Protein AF-A0A1R3WL05-F1 (afdb_monomer)

Organism: NCBI:txid287098

Radius of gyration: 16.61 Å; Cα contacts (8 Å, |Δi|>4): 50; chains: 1; bounding box: 43×27×44 Å

Mean predicted aligned error: 6.43 Å

Nearest PDB structures (foldseek):
  2hr5-assembly1_A  TM=8.664E-01  e=5.247E+00  Pyrococcus furiosus
  4i1a-assembly3_A  TM=8.134E-01  e=6.660E+00  Bacillus subtilis subsp. subtilis str. 168

Structure (mmCIF, N/CA/C/O backbone):
data_AF-A0A1R3WL05-F1
#
_entry.id   AF-A0A1R3WL05-F1
#
loop_
_atom_site.group_PDB
_atom_site.id
_atom_site.type_symbol
_atom_site.label_atom_id
_atom_site.label_alt_id
_atom_site.label_comp_id
_atom_site.label_asym_id
_atom_site.label_entity_id
_atom_site.label_seq_id
_atom_site.pdbx_PDB_ins_code
_atom_site.Cartn_x
_atom_site.Cartn_y
_atom_site.Cartn_z
_atom_site.occupancy
_atom_site.B_iso_or_equiv
_atom_site.auth_seq_id
_atom_site.auth_comp_id
_atom_site.auth_asym_id
_atom_site.auth_atom_id
_atom_site.pdbx_PDB_model_num
ATOM 1 N N . MET A 1 1 ? -24.435 13.887 23.838 1.00 43.25 1 MET A N 1
ATOM 2 C CA . MET A 1 1 ? -23.318 14.685 23.290 1.00 43.25 1 MET A CA 1
ATOM 3 C C . MET A 1 1 ? -22.631 13.848 22.218 1.00 43.25 1 MET A C 1
ATOM 5 O O . MET A 1 1 ? -22.099 12.800 22.546 1.00 43.25 1 MET A O 1
ATOM 9 N N . ARG A 1 2 ? -22.755 14.225 20.938 1.00 59.16 2 ARG A N 1
ATOM 10 C CA . ARG A 1 2 ? -21.998 13.638 19.817 1.00 59.16 2 ARG A CA 1
ATOM 11 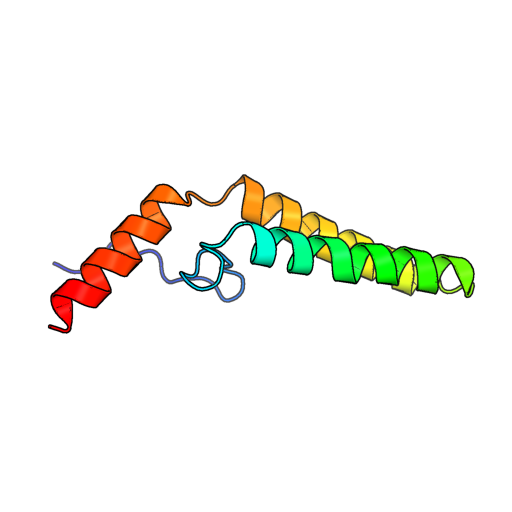C C . ARG A 1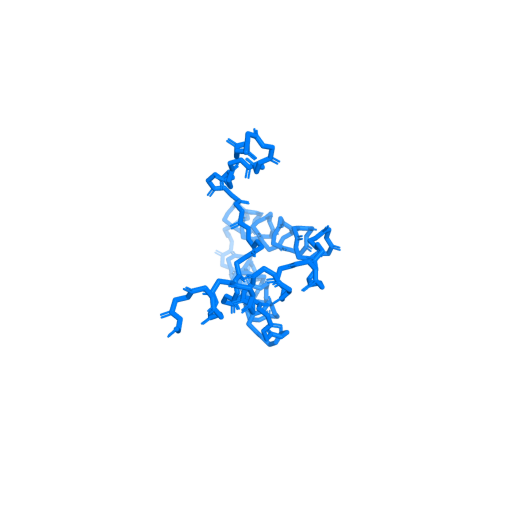 2 ? -20.970 14.690 19.397 1.00 59.16 2 ARG A C 1
ATOM 13 O O . ARG A 1 2 ? -21.367 15.647 18.743 1.00 59.16 2 ARG A O 1
ATOM 20 N N . SER A 1 3 ? -19.711 14.566 19.803 1.00 61.28 3 SER A N 1
ATOM 21 C CA . SER A 1 3 ? -18.669 15.531 19.402 1.00 61.28 3 SER A CA 1
ATOM 22 C C . SER A 1 3 ? -17.287 14.931 19.145 1.00 61.28 3 SER A C 1
ATOM 24 O O . SER A 1 3 ? -16.457 15.627 18.575 1.00 61.28 3 SER A O 1
ATOM 26 N N . ASP A 1 4 ? -17.056 13.651 19.452 1.00 58.44 4 ASP A N 1
ATOM 27 C CA . ASP A 1 4 ? -15.690 13.101 19.438 1.00 58.44 4 ASP A CA 1
ATOM 28 C C . ASP A 1 4 ? -15.520 11.978 18.403 1.00 58.44 4 ASP A C 1
ATOM 30 O O . ASP A 1 4 ? -14.599 11.175 18.492 1.00 58.44 4 ASP A O 1
ATOM 34 N N . GLN A 1 5 ? -16.418 11.891 17.417 1.00 64.31 5 GLN A N 1
ATOM 35 C CA . GLN A 1 5 ? -16.215 10.998 16.277 1.00 64.31 5 GLN A CA 1
ATOM 36 C C . GLN A 1 5 ? -15.206 11.672 15.338 1.00 64.31 5 GLN A C 1
ATOM 38 O O . GLN A 1 5 ? -15.544 12.716 14.764 1.00 64.31 5 GLN A O 1
ATOM 43 N N . PRO A 1 6 ? -13.973 11.149 15.187 1.00 60.97 6 PRO A N 1
ATOM 44 C CA . PRO A 1 6 ? -13.051 11.677 14.196 1.00 60.97 6 PRO A CA 1
ATOM 45 C C . PRO A 1 6 ? -13.734 11.576 12.832 1.00 60.97 6 PRO A C 1
ATOM 47 O O . PRO A 1 6 ? -14.169 10.507 12.413 1.00 60.97 6 PRO A O 1
ATOM 50 N N . LYS A 1 7 ? -13.898 12.718 12.157 1.00 65.25 7 LYS A N 1
ATOM 51 C CA . LYS A 1 7 ? -14.479 12.752 10.815 1.00 65.25 7 LYS A CA 1
ATOM 52 C C . LYS A 1 7 ? -13.606 11.856 9.926 1.00 65.25 7 LYS A C 1
ATOM 54 O O . LYS A 1 7 ? -12.408 12.144 9.841 1.00 65.25 7 LYS A O 1
ATOM 59 N N . PRO A 1 8 ? -14.155 10.811 9.277 1.00 64.94 8 PRO A N 1
ATOM 60 C CA . PRO A 1 8 ? -13.356 9.967 8.405 1.00 64.94 8 PRO A CA 1
ATOM 61 C C . PRO A 1 8 ? -12.742 10.857 7.326 1.00 64.94 8 PRO A C 1
ATOM 63 O O . PRO A 1 8 ? -13.432 11.629 6.650 1.00 64.94 8 PRO A O 1
ATOM 66 N N . GLY A 1 9 ? -11.413 10.833 7.251 1.00 71.31 9 GLY A N 1
ATOM 67 C CA . GLY A 1 9 ? -10.677 11.578 6.242 1.00 71.31 9 GLY A CA 1
ATOM 68 C C . GLY A 1 9 ? -10.941 10.993 4.856 1.00 71.31 9 GLY A C 1
ATOM 69 O O . GLY A 1 9 ? -11.284 9.824 4.720 1.00 71.31 9 GLY A O 1
ATOM 70 N N . PHE A 1 10 ? -10.711 11.777 3.803 1.00 68.56 10 PHE A N 1
ATOM 71 C CA . PHE A 1 10 ? -10.873 11.324 2.410 1.00 68.56 10 PHE A CA 1
ATOM 72 C C . PHE A 1 10 ? -10.028 10.084 2.034 1.00 68.56 10 PHE A C 1
ATOM 74 O O . PHE A 1 10 ? -10.292 9.452 1.017 1.00 68.56 10 PHE A O 1
ATOM 81 N N . PHE A 1 11 ? -9.035 9.724 2.852 1.00 71.56 11 PHE A N 1
ATOM 82 C CA . PHE A 1 11 ? -8.158 8.560 2.684 1.00 71.56 11 PHE A CA 1
ATOM 83 C C . PHE A 1 11 ? -8.315 7.538 3.820 1.00 71.56 11 PHE A C 1
ATOM 85 O O . PHE A 1 11 ? -7.332 6.936 4.270 1.00 71.56 11 PHE A O 1
ATOM 92 N N . ASP A 1 12 ? -9.536 7.387 4.328 1.00 78.62 12 ASP A N 1
ATOM 93 C CA . ASP A 1 12 ? -9.864 6.355 5.301 1.00 78.62 12 ASP A CA 1
ATOM 94 C C . ASP A 1 12 ? -10.199 5.029 4.602 1.00 78.62 12 ASP A C 1
ATOM 96 O O . ASP A 1 12 ? -11.163 4.918 3.845 1.00 78.62 12 ASP A O 1
ATOM 100 N N . LEU A 1 13 ? -9.361 4.020 4.844 1.00 79.75 13 LEU A N 1
ATOM 101 C CA . LEU A 1 13 ? -9.545 2.653 4.352 1.00 79.75 13 LEU 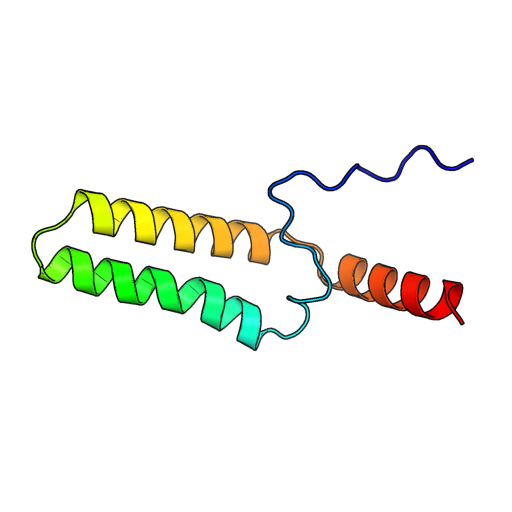A CA 1
ATOM 102 C C . LEU A 1 13 ? -10.138 1.730 5.429 1.00 79.75 13 LEU A C 1
ATOM 104 O O . LEU A 1 13 ? -10.349 0.546 5.166 1.00 79.75 13 LEU A O 1
ATOM 108 N N . GLY A 1 14 ? -10.438 2.251 6.624 1.00 81.75 14 GLY A N 1
ATOM 109 C CA . GLY A 1 14 ? -11.089 1.546 7.728 1.00 81.75 14 GLY A CA 1
ATOM 110 C C . GLY A 1 14 ? -12.590 1.353 7.523 1.00 81.75 14 GLY A C 1
ATOM 111 O O . GLY A 1 14 ? -13.368 1.512 8.452 1.00 81.75 14 GLY A O 1
ATOM 112 N N . VAL A 1 15 ? -13.022 1.025 6.306 1.00 87.06 15 VAL A N 1
ATOM 113 C CA . VA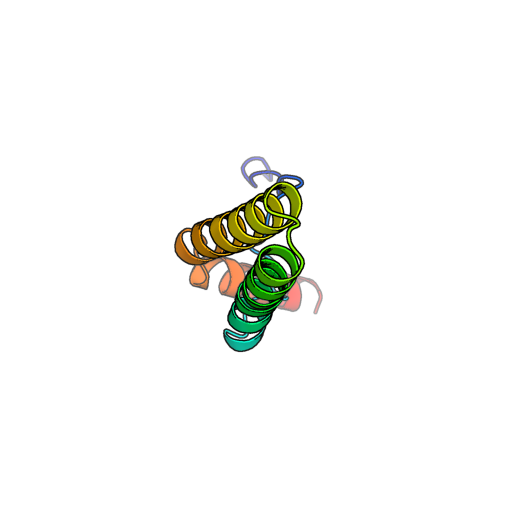L A 1 15 ? -14.438 0.798 6.001 1.00 87.06 15 VAL A CA 1
ATOM 114 C C . VAL A 1 15 ? -14.807 -0.686 6.130 1.00 87.06 15 VAL A C 1
ATOM 116 O O . VAL A 1 15 ? -13.975 -1.554 5.831 1.00 87.06 15 VAL A O 1
ATOM 119 N N . PRO A 1 16 ? -16.073 -1.019 6.461 1.00 86.44 16 PRO A N 1
ATOM 120 C CA . PRO A 1 16 ? -16.530 -2.407 6.609 1.00 86.44 16 PRO A CA 1
ATOM 121 C C . PRO A 1 16 ? -16.310 -3.267 5.354 1.00 86.44 16 PRO A C 1
ATOM 123 O O . PRO A 1 16 ? -16.198 -4.491 5.430 1.00 86.44 16 PRO A O 1
ATOM 126 N N . PHE A 1 17 ? -16.183 -2.631 4.183 1.00 87.19 17 PHE A N 1
ATOM 127 C CA . PHE A 1 17 ? -15.842 -3.298 2.930 1.00 87.19 17 PHE A CA 1
ATOM 128 C C . PHE A 1 17 ? -14.526 -4.087 3.011 1.00 87.19 17 PHE A C 1
ATOM 130 O O . PHE A 1 17 ? -14.448 -5.158 2.412 1.00 87.19 17 PHE A O 1
ATOM 137 N N . PHE A 1 18 ? -13.524 -3.621 3.764 1.00 91.12 18 PHE A N 1
ATOM 138 C CA . PHE A 1 18 ? -12.223 -4.286 3.893 1.00 91.12 18 PHE A CA 1
ATOM 139 C C . PHE A 1 18 ? -12.135 -5.253 5.083 1.00 91.12 18 PHE A C 1
ATOM 141 O O . PHE A 1 18 ? -11.049 -5.748 5.375 1.00 91.12 18 PHE A O 1
ATOM 148 N N . LEU A 1 19 ? -13.235 -5.579 5.773 1.00 87.75 19 LEU A N 1
ATOM 149 C CA . LEU A 1 19 ? -13.220 -6.609 6.824 1.00 87.75 19 LEU A CA 1
ATOM 150 C C . LEU A 1 19 ? -12.715 -7.976 6.317 1.00 87.75 19 LEU A C 1
ATOM 152 O O . LEU A 1 19 ? -11.860 -8.565 6.982 1.00 87.75 19 LEU A O 1
ATOM 156 N N . PRO A 1 20 ? -13.132 -8.474 5.133 1.00 93.19 20 PRO A N 1
ATOM 157 C CA . PRO A 1 20 ? -12.563 -9.692 4.570 1.00 93.19 20 PRO A CA 1
ATOM 158 C C . PRO A 1 20 ? -11.099 -9.487 4.161 1.00 93.19 20 PRO A C 1
ATOM 160 O O . PRO A 1 20 ? -10.792 -8.674 3.287 1.00 93.19 20 PRO A O 1
ATOM 163 N N . VAL A 1 21 ? -10.197 -10.283 4.741 1.00 90.50 21 VAL A N 1
ATOM 164 C CA . VAL A 1 21 ? -8.743 -10.180 4.511 1.00 90.50 21 VAL A CA 1
ATOM 165 C C . VAL A 1 21 ? -8.379 -10.306 3.029 1.00 90.50 21 VAL A C 1
ATOM 167 O O . VAL A 1 21 ? -7.525 -9.568 2.544 1.00 90.50 21 VAL A O 1
ATOM 170 N N . TRP A 1 22 ? -9.068 -11.167 2.273 1.00 93.25 22 TRP A N 1
ATOM 171 C CA . TRP A 1 22 ? -8.807 -11.351 0.841 1.00 93.25 22 TRP A CA 1
ATOM 172 C C . TRP A 1 22 ? -8.982 -10.060 0.031 1.00 93.25 22 TRP A C 1
ATOM 174 O O . TRP A 1 22 ? -8.238 -9.841 -0.920 1.00 93.25 22 TRP A O 1
ATOM 184 N N . ARG A 1 23 ? -9.906 -9.169 0.425 1.00 93.75 23 ARG A N 1
ATOM 185 C CA . ARG A 1 23 ? -10.097 -7.877 -0.253 1.00 93.75 23 ARG A CA 1
ATOM 186 C C . ARG A 1 23 ? -8.876 -6.988 -0.067 1.00 93.75 23 ARG A C 1
ATOM 188 O O . ARG A 1 23 ? -8.416 -6.400 -1.036 1.00 93.75 23 ARG A O 1
ATOM 195 N N . ARG A 1 24 ? -8.294 -6.967 1.138 1.00 93.50 24 ARG A N 1
ATOM 196 C CA . ARG A 1 24 ? -7.041 -6.242 1.418 1.00 93.50 24 ARG A CA 1
ATOM 197 C C . ARG A 1 24 ? -5.900 -6.780 0.565 1.00 93.50 24 ARG A C 1
ATOM 199 O O . ARG A 1 24 ? -5.174 -6.004 -0.046 1.00 93.50 24 ARG A O 1
ATOM 206 N N . VAL A 1 25 ? -5.780 -8.109 0.491 1.00 94.06 25 VAL A N 1
ATOM 207 C CA . VAL A 1 25 ? -4.743 -8.773 -0.309 1.00 94.06 25 VAL A CA 1
ATOM 208 C C . VAL A 1 25 ? -4.889 -8.405 -1.784 1.00 94.06 25 VAL A C 1
ATOM 210 O O . VAL A 1 25 ? -3.913 -7.977 -2.386 1.00 94.06 25 VAL A O 1
ATOM 213 N N . VAL A 1 26 ? -6.093 -8.485 -2.357 1.00 95.56 26 VAL A N 1
ATOM 214 C CA . VAL A 1 26 ? -6.333 -8.109 -3.761 1.00 95.56 26 VAL A CA 1
ATOM 215 C C . VAL A 1 26 ? -5.995 -6.637 -4.009 1.00 95.56 26 VAL A C 1
ATOM 217 O O . VAL A 1 26 ? -5.314 -6.329 -4.984 1.00 95.56 26 VAL A O 1
ATOM 220 N N . THR A 1 27 ? -6.405 -5.734 -3.114 1.00 94.56 27 THR A N 1
ATOM 221 C CA . THR A 1 27 ? -6.121 -4.294 -3.231 1.00 94.56 27 THR A CA 1
ATOM 222 C C . THR A 1 27 ? -4.627 -3.974 -3.196 1.00 94.56 27 THR A C 1
ATOM 224 O O . THR A 1 27 ? -4.207 -3.012 -3.830 1.00 94.56 27 THR A O 1
ATOM 227 N N . VAL A 1 28 ? -3.818 -4.771 -2.496 1.00 95.25 28 VAL A N 1
ATOM 228 C CA . VAL A 1 28 ? -2.357 -4.605 -2.445 1.00 95.25 28 VAL A CA 1
ATOM 229 C C . VAL A 1 28 ? -1.667 -5.284 -3.627 1.00 95.25 28 VAL A C 1
ATOM 231 O O . VAL A 1 28 ? -0.800 -4.697 -4.267 1.00 95.25 28 VAL A O 1
ATOM 234 N N . VAL A 1 29 ? -2.030 -6.531 -3.922 1.00 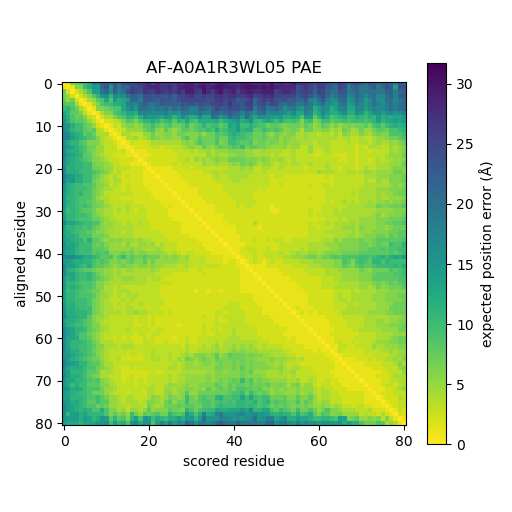95.94 29 VAL A N 1
ATOM 235 C CA . VAL A 1 29 ? -1.325 -7.363 -4.904 1.00 95.94 29 VAL A CA 1
ATOM 236 C C . VAL A 1 29 ? -1.560 -6.865 -6.326 1.00 95.94 29 VAL A C 1
ATOM 238 O O . VAL A 1 29 ? -0.629 -6.863 -7.123 1.00 95.94 29 VAL A O 1
ATOM 241 N N . LEU A 1 30 ? -2.768 -6.398 -6.646 1.00 96.69 30 LEU A N 1
ATOM 242 C CA . LEU A 1 30 ? -3.104 -5.934 -7.991 1.00 96.69 30 LEU A CA 1
ATOM 243 C C . LEU A 1 30 ? -2.207 -4.772 -8.481 1.00 96.69 30 LEU A C 1
ATOM 245 O O . LEU A 1 30 ? -1.606 -4.918 -9.546 1.00 96.69 30 LEU A O 1
ATOM 249 N N . PRO A 1 31 ? -2.040 -3.655 -7.738 1.00 95.94 31 PRO A N 1
ATOM 250 C CA . PRO A 1 31 ? -1.139 -2.583 -8.154 1.00 95.94 31 PRO A CA 1
ATOM 251 C C . PRO A 1 31 ? 0.332 -3.011 -8.141 1.00 95.94 31 PRO A C 1
ATOM 253 O O . PRO A 1 31 ? 1.076 -2.598 -9.022 1.00 95.94 31 PRO A O 1
ATOM 256 N N . LEU A 1 32 ? 0.766 -3.869 -7.210 1.00 95.25 32 LEU A N 1
ATOM 257 C CA . LEU A 1 32 ? 2.151 -4.358 -7.200 1.00 95.25 32 LEU A CA 1
ATOM 258 C C . LEU A 1 32 ? 2.471 -5.226 -8.421 1.00 95.25 32 LEU A C 1
ATOM 260 O O . LEU A 1 32 ? 3.532 -5.068 -9.018 1.00 95.25 32 LEU A O 1
ATOM 264 N N . LEU A 1 33 ? 1.550 -6.102 -8.830 1.00 96.69 33 LEU A N 1
ATOM 265 C CA . LEU A 1 33 ? 1.692 -6.863 -10.072 1.00 96.69 33 LEU A CA 1
ATOM 266 C C . LEU A 1 33 ? 1.756 -5.929 -11.281 1.00 96.69 33 LEU A C 1
ATOM 268 O O . LEU A 1 33 ? 2.607 -6.111 -12.149 1.00 96.69 33 LEU A O 1
ATOM 272 N N . TRP A 1 34 ? 0.910 -4.898 -11.311 1.00 96.88 34 TRP A N 1
ATOM 273 C CA . TRP A 1 34 ? 0.934 -3.911 -12.387 1.00 96.88 34 TRP A CA 1
ATOM 274 C C . TRP A 1 34 ? 2.248 -3.125 -12.426 1.00 96.88 34 TRP A C 1
ATOM 276 O O . TRP A 1 34 ? 2.803 -2.902 -13.497 1.00 96.88 34 TRP A O 1
ATOM 286 N N . ALA A 1 35 ? 2.811 -2.783 -11.267 1.00 96.19 35 ALA A N 1
ATOM 287 C CA . ALA A 1 35 ? 4.110 -2.128 -11.191 1.00 96.19 35 ALA A CA 1
ATOM 288 C C . ALA A 1 35 ? 5.225 -2.950 -11.854 1.00 96.19 35 ALA A C 1
ATOM 290 O O . ALA A 1 35 ? 6.080 -2.389 -12.537 1.00 96.19 35 ALA A O 1
ATOM 291 N N . VAL A 1 36 ? 5.205 -4.277 -11.681 1.00 95.50 36 VAL A N 1
ATOM 292 C CA . VAL A 1 36 ? 6.167 -5.182 -12.330 1.00 95.50 36 VAL A CA 1
ATOM 293 C C . VAL A 1 36 ? 5.987 -5.170 -13.850 1.00 95.50 36 VAL A C 1
ATOM 295 O O . VAL A 1 36 ? 6.979 -5.136 -14.577 1.00 95.50 36 VAL A O 1
ATOM 298 N N . VAL A 1 37 ? 4.741 -5.144 -14.334 1.00 96.38 37 VAL A N 1
ATOM 299 C CA . VAL A 1 37 ? 4.430 -5.042 -15.771 1.00 96.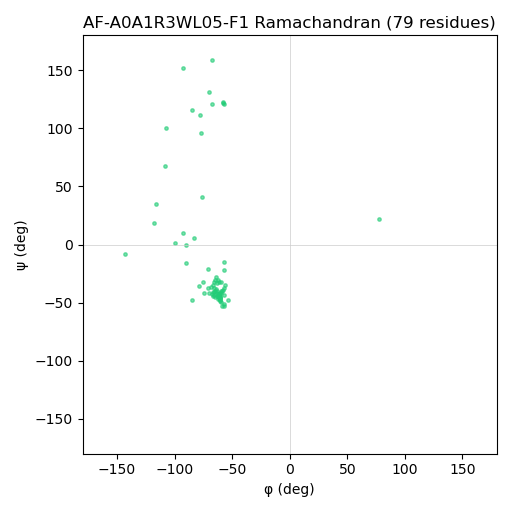38 37 VAL A CA 1
ATOM 300 C C . VAL A 1 37 ? 4.945 -3.722 -16.355 1.00 96.38 37 VAL A C 1
ATOM 302 O O . VAL A 1 37 ? 5.625 -3.730 -17.379 1.00 96.38 37 VAL A O 1
ATOM 305 N N . GLU A 1 38 ? 4.691 -2.594 -15.692 1.00 95.38 38 GLU A N 1
ATOM 306 C CA . GLU A 1 38 ? 5.176 -1.276 -16.132 1.00 95.38 38 GLU A CA 1
ATOM 307 C C . GLU A 1 38 ? 6.705 -1.197 -16.132 1.00 95.38 38 GLU A C 1
ATOM 309 O O . GLU A 1 38 ? 7.315 -0.663 -17.060 1.00 95.38 38 GLU A O 1
ATOM 314 N N . TYR A 1 39 ? 7.346 -1.783 -15.119 1.00 94.62 39 TYR A N 1
ATOM 315 C CA . TYR A 1 39 ? 8.800 -1.856 -15.060 1.00 94.62 39 TYR A CA 1
ATOM 316 C C . TYR A 1 39 ? 9.368 -2.652 -16.242 1.00 94.62 39 TYR A C 1
ATOM 318 O O . TYR A 1 39 ? 10.311 -2.198 -16.890 1.00 94.62 39 TYR A O 1
ATOM 326 N N . ALA A 1 40 ? 8.756 -3.794 -16.573 1.00 95.38 40 ALA A N 1
ATOM 327 C CA . ALA A 1 40 ? 9.153 -4.617 -17.714 1.00 95.38 40 ALA A CA 1
ATOM 328 C C . ALA A 1 40 ? 8.949 -3.911 -19.070 1.00 95.38 40 ALA A C 1
ATOM 330 O O . ALA A 1 40 ? 9.727 -4.132 -19.994 1.00 95.38 40 ALA A O 1
ATOM 331 N N . ASN A 1 41 ? 7.957 -3.023 -19.177 1.00 94.88 41 ASN A N 1
ATOM 332 C CA . ASN A 1 41 ? 7.684 -2.230 -20.381 1.00 94.88 41 ASN A CA 1
ATOM 333 C C . ASN A 1 41 ? 8.551 -0.961 -20.505 1.00 94.88 41 ASN A C 1
ATOM 335 O O . ASN A 1 41 ? 8.346 -0.161 -21.417 1.00 94.88 41 ASN A O 1
ATOM 339 N N . GLY A 1 42 ? 9.523 -0.755 -19.609 1.00 95.31 42 GLY A N 1
ATOM 340 C CA . GLY A 1 42 ? 10.414 0.408 -19.651 1.00 95.31 42 GLY A CA 1
ATOM 341 C C . GLY A 1 42 ? 9.776 1.700 -19.133 1.00 95.31 42 GLY A C 1
ATOM 342 O O . GLY A 1 42 ? 10.249 2.787 -19.462 1.00 95.31 42 GLY A O 1
ATOM 343 N N . ALA A 1 43 ? 8.730 1.599 -18.307 1.00 96.25 43 ALA A N 1
ATOM 344 C CA . ALA A 1 43 ? 8.011 2.719 -17.706 1.00 96.25 43 ALA A CA 1
ATOM 345 C C . ALA A 1 43 ? 8.304 2.846 -16.189 1.00 96.25 43 ALA A C 1
ATOM 347 O O . ALA A 1 43 ? 7.416 2.649 -15.354 1.00 96.25 43 ALA A O 1
ATOM 348 N N . PRO A 1 44 ? 9.541 3.203 -15.778 1.00 93.12 44 PRO A N 1
ATOM 349 C CA . PRO A 1 44 ? 9.957 3.166 -14.373 1.00 93.12 44 PRO A CA 1
ATOM 350 C C . PRO A 1 44 ? 9.206 4.166 -13.484 1.00 93.12 44 PRO A C 1
ATOM 352 O O . PRO A 1 44 ? 8.959 3.875 -12.315 1.00 93.12 44 PRO A O 1
ATOM 355 N N . LEU A 1 45 ? 8.811 5.326 -14.024 1.00 95.31 45 LEU A N 1
ATOM 356 C CA . LEU A 1 45 ? 8.004 6.306 -13.291 1.00 95.31 45 LEU A CA 1
ATOM 357 C C . LEU A 1 45 ? 6.645 5.714 -12.896 1.00 95.31 45 LEU A C 1
ATOM 359 O O . LEU A 1 45 ? 6.225 5.833 -11.747 1.00 95.31 45 LEU A O 1
ATOM 363 N N . TRP A 1 46 ? 5.977 5.047 -13.838 1.00 94.56 46 TRP A N 1
ATOM 364 C CA . TRP A 1 46 ? 4.681 4.418 -13.604 1.00 94.56 46 TRP A CA 1
ATOM 365 C C . TRP A 1 46 ? 4.801 3.238 -12.645 1.00 94.56 46 TRP A C 1
ATOM 367 O O . TRP A 1 46 ? 4.027 3.151 -11.693 1.00 94.56 46 TRP A O 1
ATOM 377 N N . ALA A 1 47 ? 5.829 2.403 -12.810 1.00 95.38 47 ALA A N 1
ATOM 378 C CA . ALA A 1 47 ? 6.134 1.334 -11.865 1.00 95.38 47 ALA A CA 1
ATOM 379 C C . ALA A 1 47 ? 6.275 1.863 -10.427 1.00 95.38 47 ALA A C 1
ATOM 381 O O . ALA A 1 47 ? 5.638 1.345 -9.512 1.00 95.38 47 ALA A O 1
ATOM 382 N N . LEU A 1 48 ? 7.043 2.940 -10.228 1.00 96.56 48 LEU A N 1
ATOM 383 C CA . LEU A 1 48 ? 7.237 3.551 -8.913 1.00 96.56 48 LEU A CA 1
ATOM 384 C C . LEU A 1 48 ? 5.921 4.049 -8.299 1.00 96.56 48 LEU A C 1
ATOM 386 O O . LEU A 1 48 ? 5.693 3.838 -7.108 1.00 96.56 48 LEU A O 1
ATOM 390 N N . LEU A 1 49 ? 5.044 4.674 -9.093 1.00 96.44 49 LEU A N 1
ATOM 391 C CA . LEU A 1 49 ? 3.732 5.129 -8.619 1.00 96.44 49 LEU A CA 1
ATOM 392 C C . LEU A 1 49 ? 2.878 3.959 -8.123 1.00 96.44 49 LEU A C 1
ATOM 394 O O . LEU A 1 49 ? 2.300 4.036 -7.040 1.00 96.44 49 LEU A O 1
ATOM 398 N N . PHE A 1 50 ? 2.831 2.857 -8.870 1.00 96.44 50 PHE A N 1
ATOM 399 C CA . PHE A 1 50 ? 2.071 1.675 -8.464 1.00 96.44 50 PHE A CA 1
ATOM 400 C C . PHE A 1 50 ? 2.670 0.974 -7.239 1.00 96.44 50 PHE A C 1
ATOM 402 O O . PHE A 1 50 ? 1.919 0.546 -6.359 1.00 96.44 50 PHE A O 1
ATOM 409 N N . VAL A 1 51 ? 4.003 0.926 -7.120 1.00 96.25 51 VAL A N 1
ATOM 410 C CA . VAL A 1 51 ? 4.667 0.460 -5.892 1.00 96.25 51 VAL A CA 1
ATOM 411 C C . VAL A 1 51 ? 4.295 1.347 -4.706 1.00 96.25 51 VAL A C 1
ATOM 413 O O . VAL A 1 51 ? 3.937 0.828 -3.650 1.00 96.25 51 VAL A O 1
ATOM 416 N N . ALA A 1 52 ? 4.332 2.672 -4.869 1.00 96.06 52 ALA A N 1
ATOM 417 C CA . ALA A 1 52 ? 3.972 3.610 -3.811 1.00 96.06 52 ALA A CA 1
ATOM 418 C C . ALA A 1 52 ? 2.508 3.441 -3.373 1.00 96.06 52 ALA A C 1
ATOM 420 O O . ALA A 1 52 ? 2.231 3.391 -2.176 1.00 96.06 52 ALA A O 1
ATOM 421 N N . LEU A 1 53 ? 1.580 3.276 -4.322 1.00 94.62 53 LEU A N 1
ATOM 422 C CA . LEU A 1 53 ? 0.168 3.006 -4.033 1.00 94.62 53 LEU A CA 1
ATOM 423 C C . LEU A 1 53 ? -0.019 1.700 -3.250 1.00 94.62 53 LEU A C 1
ATOM 425 O O . LEU A 1 53 ? -0.699 1.695 -2.222 1.00 94.62 53 LEU A O 1
ATOM 429 N N . GLY A 1 54 ? 0.619 0.612 -3.692 1.00 94.50 54 GLY A N 1
ATOM 430 C CA . GLY A 1 54 ? 0.600 -0.665 -2.976 1.00 94.50 54 GLY A CA 1
ATOM 431 C C . GLY A 1 54 ? 1.189 -0.547 -1.566 1.00 94.50 54 GLY A C 1
ATOM 432 O O . GLY A 1 54 ? 0.610 -1.054 -0.607 1.00 94.50 54 GLY A O 1
ATOM 433 N N . GLY A 1 55 ? 2.290 0.194 -1.416 1.00 94.88 55 GLY A N 1
ATOM 434 C CA . GLY A 1 55 ? 2.936 0.462 -0.131 1.00 94.88 55 GLY A CA 1
ATOM 435 C C . GLY A 1 55 ? 2.053 1.252 0.839 1.00 94.88 55 GLY A C 1
ATOM 436 O O . GLY A 1 55 ? 1.936 0.877 2.005 1.00 94.88 55 GLY A O 1
ATOM 437 N N . VAL A 1 56 ? 1.374 2.300 0.364 1.00 93.44 56 VAL A N 1
ATOM 438 C CA . VAL A 1 56 ? 0.422 3.072 1.181 1.00 93.44 56 VAL A CA 1
ATOM 439 C C . VAL A 1 56 ? -0.755 2.200 1.619 1.00 93.44 56 VAL A C 1
ATOM 441 O O . VAL A 1 56 ? -1.154 2.269 2.782 1.00 93.44 56 VAL A O 1
ATOM 444 N N . ALA A 1 57 ? -1.284 1.352 0.731 1.00 92.94 57 ALA A N 1
ATOM 445 C CA . ALA A 1 57 ? -2.353 0.418 1.079 1.00 92.94 57 ALA A CA 1
ATOM 446 C C . ALA A 1 57 ? -1.905 -0.582 2.159 1.00 92.94 57 ALA A C 1
ATOM 448 O O . ALA A 1 57 ? -2.622 -0.773 3.139 1.00 92.94 57 ALA A O 1
ATOM 4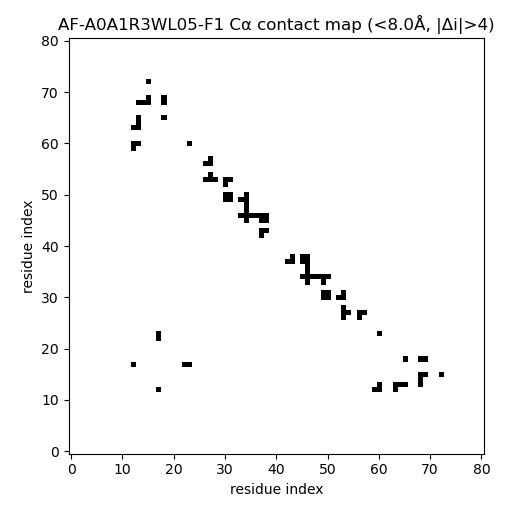49 N N . ILE A 1 58 ? -0.699 -1.155 2.033 1.00 94.31 58 ILE A N 1
ATOM 450 C CA . ILE A 1 58 ? -0.107 -2.033 3.057 1.00 94.31 58 ILE A CA 1
ATOM 451 C C . ILE A 1 58 ? -0.007 -1.303 4.394 1.00 94.31 58 ILE A C 1
ATOM 453 O O . ILE A 1 58 ? -0.473 -1.821 5.406 1.00 94.31 58 ILE A O 1
ATOM 457 N N . TRP A 1 59 ? 0.578 -0.101 4.401 1.00 93.06 59 TRP A N 1
ATOM 458 C CA . TRP A 1 59 ? 0.775 0.670 5.625 1.00 93.06 59 TRP A CA 1
ATOM 459 C C . TRP A 1 59 ? -0.555 0.971 6.314 1.00 93.06 59 TRP A C 1
ATOM 461 O O . TRP A 1 59 ? -0.721 0.656 7.491 1.00 93.06 59 TRP A O 1
ATOM 471 N N . LYS A 1 60 ? -1.536 1.485 5.565 1.00 91.38 60 LYS A N 1
ATOM 472 C CA . LYS A 1 60 ? -2.877 1.755 6.089 1.00 91.38 60 LYS A CA 1
ATOM 473 C C . LYS A 1 60 ? -3.499 0.497 6.673 1.00 91.38 60 LYS A C 1
ATOM 475 O O . LYS A 1 60 ? -3.865 0.505 7.843 1.00 91.38 60 LYS A O 1
ATOM 480 N N . PHE A 1 61 ? -3.538 -0.594 5.909 1.00 91.69 61 PHE A N 1
ATOM 481 C CA . PHE A 1 61 ? -4.141 -1.837 6.372 1.00 91.69 61 PHE A CA 1
ATOM 482 C C . PHE A 1 61 ? -3.426 -2.461 7.575 1.00 91.69 61 PHE A C 1
ATOM 484 O O . PHE A 1 61 ? -4.073 -3.141 8.368 1.00 91.69 61 PHE A O 1
ATOM 491 N N . ALA A 1 62 ? -2.123 -2.235 7.733 1.00 89.38 62 ALA A N 1
ATOM 492 C CA . ALA A 1 62 ? -1.372 -2.689 8.898 1.00 89.38 62 ALA A CA 1
ATOM 493 C C . ALA A 1 62 ? -1.640 -1.833 10.149 1.00 89.38 62 ALA A C 1
ATOM 495 O O . ALA A 1 62 ? -1.616 -2.358 11.256 1.00 89.38 62 ALA A O 1
ATOM 496 N N . THR A 1 63 ? -1.900 -0.531 9.982 1.00 89.81 63 THR A N 1
ATOM 497 C CA . THR A 1 63 ? -2.150 0.404 11.097 1.00 89.81 63 THR A CA 1
ATOM 498 C C . THR A 1 63 ? -3.617 0.537 11.506 1.00 89.81 63 THR A C 1
ATOM 500 O O . THR A 1 63 ? -3.901 1.067 12.576 1.00 89.81 63 THR A O 1
ATOM 503 N N . THR A 1 64 ? -4.557 0.099 10.666 1.00 89.56 64 THR A N 1
ATOM 504 C CA . THR A 1 64 ? -5.993 0.170 10.963 1.00 89.56 64 THR A CA 1
ATOM 505 C C . THR A 1 64 ? -6.376 -0.817 12.065 1.00 89.56 64 THR A C 1
ATOM 507 O O . THR A 1 64 ? -6.068 -2.007 11.981 1.00 89.56 64 THR A O 1
ATOM 510 N N . ASP A 1 65 ? -7.123 -0.340 13.064 1.00 89.69 65 ASP A N 1
ATOM 511 C CA . ASP A 1 65 ? -7.754 -1.200 14.064 1.00 89.69 65 ASP A CA 1
ATOM 512 C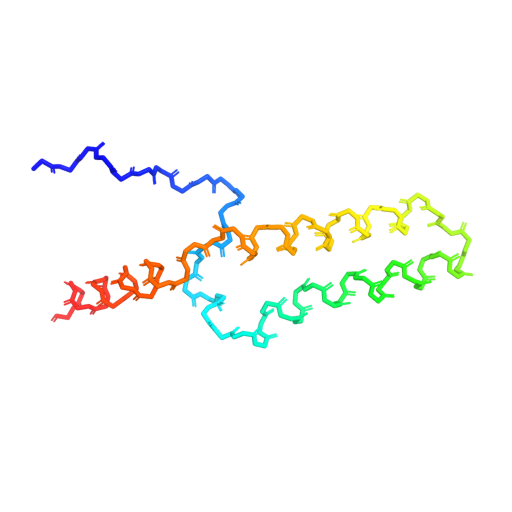 C . ASP A 1 65 ? -9.000 -1.877 13.476 1.00 89.69 65 ASP A C 1
ATOM 514 O O . ASP A 1 65 ? -10.102 -1.329 13.431 1.00 89.69 65 ASP A O 1
ATOM 518 N N . TRP A 1 66 ? -8.816 -3.105 13.004 1.00 88.06 66 TRP A N 1
ATOM 519 C CA . TRP A 1 66 ? -9.884 -3.881 12.382 1.00 88.06 66 TRP A CA 1
ATOM 520 C C . TRP A 1 66 ? -10.947 -4.376 13.364 1.00 88.06 66 TRP A C 1
ATOM 522 O O . TRP A 1 66 ? -12.059 -4.675 12.928 1.00 88.06 66 TRP A O 1
ATOM 532 N N . ALA A 1 67 ? -10.629 -4.464 14.659 1.00 88.94 67 ALA A N 1
ATOM 533 C CA . ALA A 1 67 ? -11.598 -4.841 15.680 1.00 88.94 67 ALA A CA 1
ATOM 534 C C . ALA A 1 67 ? -12.557 -3.677 15.957 1.00 88.94 67 ALA A C 1
ATOM 536 O O . ALA A 1 67 ? -13.769 -3.885 16.018 1.00 88.94 67 ALA A O 1
ATOM 537 N N . ALA A 1 68 ? -12.028 -2.451 16.033 1.00 88.62 68 ALA A N 1
ATOM 538 C CA . ALA A 1 68 ? -12.838 -1.242 16.147 1.00 88.62 68 ALA A CA 1
ATOM 539 C C . ALA A 1 68 ? -13.777 -1.069 14.940 1.00 88.62 68 ALA A C 1
ATOM 541 O O . ALA A 1 68 ? -14.981 -0.902 15.125 1.00 88.62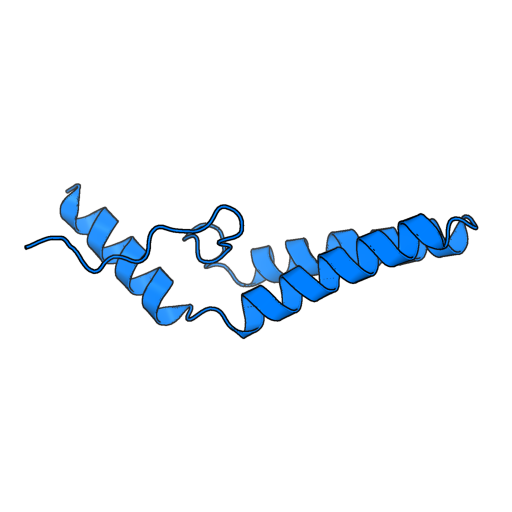 68 ALA A O 1
ATOM 542 N N . VAL A 1 69 ? -13.260 -1.227 13.714 1.00 87.81 69 VAL A N 1
ATOM 543 C CA . VAL A 1 69 ? -14.065 -1.141 12.477 1.00 87.81 69 VAL A CA 1
ATOM 544 C C . VAL A 1 69 ? -15.189 -2.186 12.453 1.00 87.81 69 VAL A C 1
ATOM 546 O O . VAL A 1 69 ? -16.310 -1.888 12.040 1.00 87.81 69 VAL A O 1
ATOM 549 N N . ALA A 1 70 ? -14.919 -3.414 12.906 1.00 88.69 70 ALA A N 1
ATOM 550 C CA . ALA A 1 70 ? -15.940 -4.458 12.996 1.00 88.69 70 ALA A CA 1
ATOM 551 C C . ALA A 1 70 ? -17.028 -4.112 14.028 1.00 88.69 70 ALA A C 1
ATOM 553 O O . ALA A 1 70 ? -18.215 -4.270 13.745 1.00 88.69 70 ALA A O 1
ATOM 554 N N . ALA A 1 71 ? -16.630 -3.600 15.197 1.00 89.06 71 ALA A N 1
ATOM 555 C CA . ALA A 1 71 ? -17.554 -3.211 16.259 1.00 89.06 71 ALA A CA 1
ATOM 556 C C . ALA A 1 71 ? -18.440 -2.019 15.861 1.00 89.06 71 ALA A C 1
ATOM 558 O O . ALA A 1 71 ? -19.614 -1.970 16.226 1.00 89.06 71 ALA A O 1
ATOM 559 N N . GLU A 1 72 ? -17.903 -1.052 15.118 1.00 86.69 72 GLU A N 1
ATOM 560 C CA . GLU A 1 72 ? -18.679 0.072 14.581 1.00 86.69 72 GLU A CA 1
ATOM 561 C C . GLU A 1 72 ? -19.696 -0.393 13.536 1.00 86.69 72 GLU A C 1
ATOM 563 O O . GLU A 1 72 ? -20.868 -0.027 13.626 1.00 86.69 72 GLU A O 1
ATOM 568 N N . ALA A 1 73 ? -19.292 -1.282 12.622 1.00 87.31 73 ALA A N 1
ATOM 569 C CA . ALA A 1 73 ? -20.189 -1.855 11.621 1.00 87.31 73 ALA A CA 1
ATOM 570 C C . ALA A 1 73 ? -21.383 -2.601 12.250 1.00 87.31 73 ALA A C 1
ATOM 572 O O . ALA A 1 73 ? -22.509 -2.493 11.765 1.00 87.31 73 ALA A O 1
ATOM 573 N N . GLU A 1 74 ? -21.156 -3.339 13.341 1.00 87.75 74 GLU A N 1
ATOM 574 C CA . GLU A 1 74 ? -22.216 -4.048 14.068 1.00 87.75 74 GLU A CA 1
ATOM 575 C C . GLU A 1 74 ? -23.163 -3.088 14.807 1.00 87.75 74 GLU A C 1
ATOM 577 O O . GLU A 1 74 ? -24.387 -3.263 14.773 1.00 87.75 74 GLU A O 1
ATOM 582 N N . LYS A 1 75 ? -22.617 -2.043 15.447 1.00 86.44 75 LYS A N 1
ATOM 583 C CA . LYS A 1 75 ? -23.411 -1.004 16.126 1.00 86.44 75 LYS A CA 1
ATOM 584 C C . LYS A 1 75 ? -24.303 -0.251 15.149 1.00 86.44 75 LYS A C 1
ATOM 586 O O . LYS A 1 75 ? -25.461 0.002 15.470 1.00 86.44 75 LYS A O 1
ATOM 591 N N . ASP A 1 76 ? -23.780 0.092 13.977 1.00 84.25 76 ASP A N 1
ATOM 592 C CA . ASP A 1 76 ? -24.549 0.755 12.928 1.00 84.25 76 ASP A CA 1
ATOM 593 C C . ASP A 1 76 ? -25.659 -0.162 12.396 1.00 84.25 76 ASP A C 1
ATOM 595 O O . ASP A 1 76 ? -26.814 0.253 12.342 1.00 84.25 76 ASP A O 1
ATOM 599 N N . ALA A 1 77 ? -25.359 -1.439 12.133 1.00 86.06 77 ALA A N 1
ATOM 600 C CA . ALA A 1 77 ? -26.366 -2.416 11.711 1.00 86.06 77 ALA A CA 1
ATOM 601 C C . ALA A 1 77 ? -27.472 -2.645 12.759 1.00 86.06 77 ALA A C 1
ATOM 603 O O . ALA A 1 77 ? -28.617 -2.917 12.403 1.00 86.06 77 ALA A O 1
ATOM 604 N N . THR A 1 78 ? -27.134 -2.546 14.048 1.00 88.31 78 THR A N 1
ATOM 605 C CA . THR A 1 78 ? -28.096 -2.683 15.153 1.00 88.31 78 THR A CA 1
ATOM 606 C C . THR A 1 78 ? -28.916 -1.413 15.362 1.00 88.31 78 THR A C 1
ATOM 608 O O . THR A 1 78 ? -30.088 -1.507 15.700 1.00 88.31 78 THR A O 1
ATOM 611 N N . ARG A 1 79 ? -28.324 -0.228 15.162 1.00 83.25 79 ARG A N 1
ATOM 612 C CA . ARG A 1 79 ? -29.024 1.062 15.275 1.00 83.25 79 ARG A CA 1
ATOM 613 C C . ARG A 1 79 ? -30.133 1.211 14.236 1.00 83.25 79 ARG A C 1
ATOM 615 O O . ARG A 1 79 ? -31.127 1.877 14.511 1.00 83.25 79 ARG A O 1
ATOM 622 N N . ASP A 1 80 ? -29.925 0.634 13.060 1.00 77.94 80 ASP A N 1
ATOM 623 C CA . ASP A 1 80 ? -30.826 0.772 11.919 1.00 77.94 80 ASP A CA 1
ATOM 624 C C . ASP A 1 80 ? -31.920 -0.322 11.881 1.00 77.94 80 ASP A C 1
ATOM 626 O O . ASP A 1 80 ? -32.756 -0.323 10.975 1.00 77.94 80 ASP A O 1
ATOM 630 N N . ARG A 1 81 ? -31.918 -1.247 12.851 1.00 69.38 81 ARG A N 1
ATOM 631 C CA . ARG A 1 81 ? -32.928 -2.299 13.044 1.00 69.38 81 ARG A CA 1
ATOM 632 C C . ARG A 1 81 ? -33.959 -1.881 14.092 1.00 69.38 81 ARG A C 1
ATOM 634 O O . ARG A 1 81 ? -35.146 -2.201 13.864 1.00 69.38 81 ARG A O 1
#

Solvent-accessible surface area (backbone atoms only — not comparable to full-atom values): 4733 Å² total; per-residue (Å²): 139,90,82,82,74,78,75,81,54,101,83,62,74,75,46,71,83,49,68,51,62,66,54,51,50,50,65,28,49,53,37,39,54,49,14,53,54,31,43,74,72,72,34,59,71,60,13,50,52,26,42,50,53,20,50,52,48,49,51,50,64,70,70,48,62,63,66,59,36,50,52,50,52,52,51,53,59,57,72,76,105

pLDDT: mean 87.38, std 11.34, range [43.25, 96.88]

Sequence (81 aa):
MRSDQPKPGFFDLGVPFFLPVWRRVVTVVLPLLWAVVEYANGAPLWALLFVALGGVAIWKFATTDWAAVAAEAEKDATRDR

Secondary structure (DSSP, 8-state):
-----PPPPTT---SGGG-SHHHHHHHHHHHHHHHHHHHHTT-HHHHHHHHHHHHHHHHHHHHS-HHHHHHHHHHHHHHT-

Foldseek 3Di:
DPDPDPDQDPPQPLAPVCLPVVVLVCQLVVLQVVLVVCVVVVNNVSSVVSNVSSVVSVVNVVPDDNVVSVVVVVVVVVVVD